Protein AF-A0A970B063-F1 (afdb_monomer_lite)

Sequence (72 aa):
MKWVSSLSTKVSLESAVNEVTQQVLSGLEGRSPDLGILFVSNTFASEYPRLLPLIAEKINIKHLIGCSGGGI

Structure (mmCIF, N/CA/C/O backbone):
data_AF-A0A970B063-F1
#
_entry.id   AF-A0A970B063-F1
#
loop_
_atom_site.group_PDB
_atom_site.id
_atom_site.type_symbol
_atom_site.label_atom_id
_atom_site.label_alt_id
_atom_site.label_comp_id
_atom_site.label_asym_id
_atom_site.label_entity_id
_atom_site.label_seq_id
_atom_site.pdbx_PDB_ins_code
_atom_site.Cartn_x
_atom_site.Cartn_y
_atom_site.Cartn_z
_atom_site.occupancy
_atom_site.B_iso_or_equiv
_atom_site.auth_seq_id
_atom_site.auth_comp_id
_atom_site.auth_asym_id
_atom_site.auth_atom_id
_atom_site.pdbx_PDB_model_num
ATOM 1 N N . MET A 1 1 ? -19.842 11.393 7.739 1.00 81.25 1 MET A N 1
ATOM 2 C CA . MET A 1 1 ? -18.905 10.772 6.775 1.00 81.25 1 MET A CA 1
ATOM 3 C C . MET A 1 1 ? -17.562 11.478 6.918 1.00 81.25 1 MET A C 1
ATOM 5 O O . MET A 1 1 ? -17.581 12.699 7.004 1.00 81.25 1 MET A O 1
ATOM 9 N N . LYS A 1 2 ? -16.437 10.756 7.029 1.00 92.56 2 LYS A N 1
ATOM 10 C CA . LYS A 1 2 ? -15.091 11.355 7.089 1.00 92.56 2 LYS A CA 1
ATOM 11 C C . LYS A 1 2 ? -14.285 10.897 5.883 1.00 92.56 2 LYS A C 1
ATOM 13 O O . LYS A 1 2 ? -14.318 9.719 5.551 1.00 92.56 2 LYS A O 1
ATOM 18 N N . TRP A 1 3 ? -13.598 11.835 5.250 1.00 95.25 3 TRP A N 1
ATOM 19 C CA . TRP A 1 3 ? -12.772 11.607 4.074 1.00 95.25 3 TRP A CA 1
ATOM 20 C C . TRP A 1 3 ? -11.374 12.156 4.335 1.00 95.25 3 TRP A C 1
ATOM 22 O O . TRP A 1 3 ? -11.238 13.226 4.929 1.00 95.25 3 TRP A O 1
ATOM 32 N N . VAL A 1 4 ? -10.353 11.419 3.905 1.00 97.25 4 VAL A N 1
ATOM 33 C CA . VAL A 1 4 ? -8.944 11.799 4.027 1.00 97.25 4 VAL A CA 1
ATOM 34 C C . VAL A 1 4 ? -8.235 11.385 2.746 1.00 97.25 4 VAL A C 1
ATOM 36 O O . VAL A 1 4 ? -8.493 10.308 2.215 1.00 97.25 4 VAL A O 1
ATOM 39 N N . SER A 1 5 ? -7.334 12.232 2.266 1.00 96.56 5 SER A N 1
ATOM 40 C CA . SER A 1 5 ? -6.462 11.945 1.130 1.00 96.56 5 SER A CA 1
ATOM 41 C C . SER A 1 5 ? -5.023 12.287 1.486 1.00 96.56 5 SER A C 1
ATOM 43 O O . SER A 1 5 ? -4.776 13.272 2.179 1.00 96.56 5 SER A O 1
ATOM 45 N N . SER A 1 6 ? -4.084 11.512 0.959 1.00 97.31 6 SER A N 1
ATOM 46 C CA . SER A 1 6 ? -2.644 11.710 1.130 1.00 97.31 6 SER A CA 1
ATOM 47 C C . SER A 1 6 ? -1.928 11.438 -0.185 1.00 97.31 6 SER A C 1
ATOM 49 O O . SER A 1 6 ? -2.378 10.605 -0.973 1.00 97.31 6 SER A O 1
ATOM 51 N N . LEU A 1 7 ? -0.784 12.082 -0.385 1.00 97.19 7 LEU A N 1
ATOM 52 C CA . LEU A 1 7 ? 0.079 11.881 -1.542 1.00 97.19 7 LEU A CA 1
ATOM 53 C C . LEU A 1 7 ? 1.522 11.766 -1.059 1.00 97.19 7 LEU A C 1
ATOM 55 O O . LEU A 1 7 ? 1.962 12.573 -0.244 1.00 97.19 7 LEU A O 1
ATOM 59 N N . SER A 1 8 ? 2.255 10.794 -1.596 1.00 97.75 8 SER A N 1
ATOM 60 C CA . SER A 1 8 ? 3.690 10.652 -1.364 1.00 97.75 8 SER A CA 1
ATOM 61 C C . SER A 1 8 ? 4.471 10.868 -2.656 1.00 97.75 8 SER A C 1
ATOM 63 O O . SER A 1 8 ? 4.043 10.452 -3.732 1.00 97.75 8 SER A O 1
ATOM 65 N N . THR A 1 9 ? 5.635 11.501 -2.532 1.00 96.44 9 THR A N 1
ATOM 66 C CA . THR A 1 9 ? 6.618 11.701 -3.609 1.00 96.44 9 THR A CA 1
ATOM 67 C C . THR A 1 9 ? 7.922 10.941 -3.349 1.00 96.44 9 THR A C 1
ATOM 69 O O . THR A 1 9 ? 8.941 11.201 -3.990 1.00 96.44 9 THR A O 1
ATOM 72 N N . LYS A 1 10 ? 7.923 10.003 -2.390 1.00 97.38 10 LYS A N 1
ATOM 73 C CA . LYS A 1 10 ? 9.100 9.183 -2.079 1.00 97.38 10 LYS A CA 1
ATOM 74 C C . LYS A 1 10 ? 9.420 8.254 -3.248 1.00 97.38 10 LYS A C 1
ATOM 76 O O . LYS A 1 10 ? 8.532 7.700 -3.884 1.00 97.38 10 LYS A O 1
ATOM 81 N N . VAL A 1 11 ? 10.715 8.043 -3.475 1.00 95.12 11 VAL A N 1
ATOM 82 C CA . VAL A 1 11 ? 11.220 7.146 -4.529 1.00 95.12 11 VAL A CA 1
ATOM 83 C C . VAL A 1 11 ? 11.091 5.664 -4.178 1.00 95.12 11 VAL A C 1
ATOM 85 O O . VAL A 1 11 ? 11.083 4.831 -5.071 1.00 95.12 11 VAL A O 1
ATOM 88 N N . SER A 1 12 ? 11.011 5.327 -2.888 1.00 96.12 12 SER A N 1
ATOM 89 C CA . SER A 1 12 ? 10.826 3.954 -2.412 1.00 96.12 12 SER A CA 1
ATOM 90 C C . SER A 1 12 ? 9.343 3.671 -2.216 1.00 96.12 12 SER A C 1
ATOM 92 O O . SER A 1 12 ? 8.677 4.430 -1.505 1.00 96.12 12 SER A O 1
ATOM 94 N N . LEU A 1 13 ? 8.849 2.563 -2.782 1.00 95.81 13 LEU A N 1
ATOM 95 C CA . LEU A 1 13 ? 7.462 2.133 -2.613 1.00 95.81 13 LEU A CA 1
ATOM 96 C C . LEU A 1 13 ? 7.106 1.962 -1.135 1.00 95.81 13 LEU A C 1
ATOM 98 O O . LEU A 1 13 ? 6.079 2.452 -0.679 1.00 95.81 13 LEU A O 1
ATOM 102 N N . GLU A 1 14 ? 7.975 1.310 -0.367 1.00 96.56 14 GLU A N 1
ATOM 103 C CA . GLU A 1 14 ? 7.742 1.057 1.054 1.00 96.56 14 GLU A CA 1
ATOM 104 C C . GLU A 1 14 ? 7.709 2.359 1.863 1.00 96.56 14 GLU A C 1
ATOM 106 O O . GLU A 1 14 ? 6.837 2.553 2.711 1.00 96.56 14 GLU A O 1
ATOM 111 N N . SER A 1 15 ? 8.619 3.296 1.572 1.00 97.56 15 SER A N 1
ATOM 112 C CA . SER A 1 15 ? 8.588 4.620 2.204 1.00 97.56 15 SER A CA 1
ATOM 113 C C . SER A 1 15 ? 7.330 5.401 1.828 1.00 97.56 15 SER A C 1
ATOM 115 O O . SER A 1 15 ? 6.744 6.047 2.695 1.00 97.56 15 SER A O 1
ATOM 117 N N . ALA A 1 16 ? 6.894 5.319 0.567 1.00 97.69 16 ALA A N 1
ATOM 118 C CA . ALA A 1 16 ? 5.681 5.977 0.099 1.00 97.69 16 ALA A CA 1
ATOM 119 C C . ALA A 1 16 ? 4.428 5.407 0.772 1.00 97.69 16 ALA A C 1
ATOM 121 O O . ALA A 1 16 ? 3.615 6.170 1.289 1.00 97.69 16 ALA A O 1
ATOM 122 N N . VAL A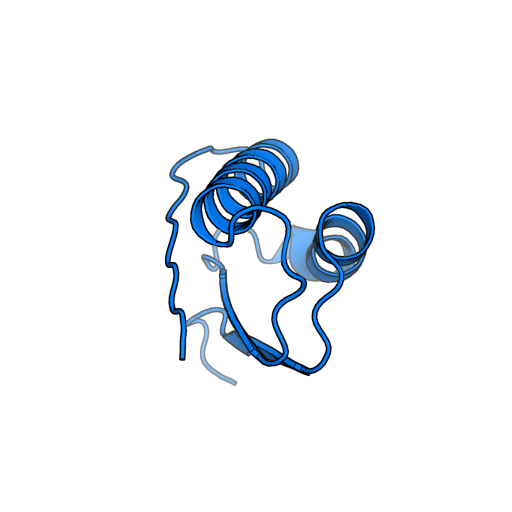 1 17 ? 4.300 4.075 0.831 1.00 97.19 17 VAL A N 1
ATOM 123 C CA . VAL A 1 17 ? 3.190 3.380 1.501 1.00 97.19 17 VAL A CA 1
ATOM 124 C C . VAL A 1 17 ? 3.153 3.723 2.990 1.00 97.19 17 VAL A C 1
ATOM 126 O O . VAL A 1 17 ? 2.086 4.038 3.518 1.00 97.19 17 VAL A O 1
ATOM 129 N N . ASN A 1 18 ? 4.302 3.724 3.671 1.00 97.69 18 ASN A N 1
ATOM 130 C CA . ASN A 1 18 ? 4.370 4.123 5.078 1.00 97.69 18 ASN A CA 1
ATOM 131 C C . ASN A 1 18 ? 3.889 5.568 5.284 1.00 97.6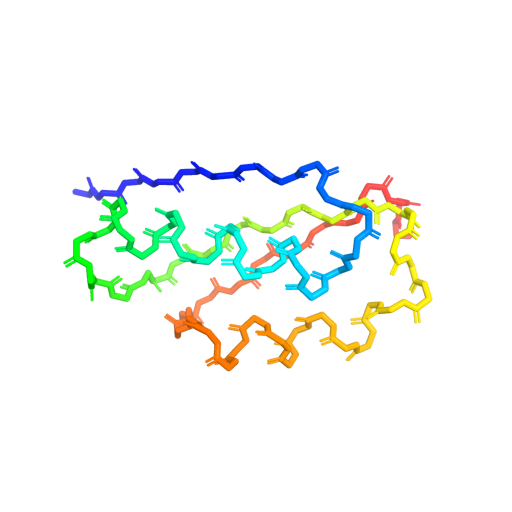9 18 ASN A C 1
ATOM 133 O O . ASN A 1 18 ? 3.074 5.816 6.169 1.00 97.69 18 ASN A O 1
ATOM 137 N N . GLU A 1 19 ? 4.344 6.510 4.455 1.00 98.19 19 GLU A N 1
ATOM 138 C CA . GLU A 1 19 ? 3.961 7.922 4.565 1.00 98.19 19 GLU A CA 1
ATOM 139 C C . GLU A 1 19 ? 2.453 8.129 4.351 1.00 98.19 19 GLU A C 1
ATOM 141 O O . GLU A 1 19 ? 1.793 8.750 5.188 1.00 98.19 19 GLU A O 1
ATOM 146 N N . VAL A 1 20 ? 1.878 7.571 3.279 1.00 97.44 20 VAL A N 1
ATOM 147 C CA . VAL A 1 20 ? 0.444 7.749 2.983 1.00 97.44 20 VAL A CA 1
ATOM 148 C C . VAL A 1 20 ? -0.449 7.078 4.023 1.00 97.44 20 VAL A C 1
ATOM 150 O O . VAL A 1 20 ? -1.427 7.672 4.470 1.00 97.44 20 VAL A O 1
ATOM 153 N N . THR A 1 21 ? -0.109 5.870 4.474 1.00 96.19 21 THR A N 1
ATOM 154 C CA . THR A 1 21 ? -0.931 5.140 5.455 1.00 96.19 21 THR A CA 1
ATOM 155 C C . THR A 1 21 ? -0.905 5.813 6.824 1.00 96.19 21 THR A C 1
ATOM 157 O O . THR A 1 21 ? -1.958 5.942 7.449 1.00 96.19 21 THR A O 1
ATOM 160 N N . GLN A 1 22 ? 0.247 6.337 7.259 1.00 96.19 22 GLN A N 1
ATOM 161 C CA . GLN A 1 22 ? 0.342 7.131 8.487 1.00 96.19 22 GLN A CA 1
ATOM 162 C C . GLN A 1 22 ? -0.504 8.408 8.414 1.00 96.19 22 GLN A C 1
ATOM 164 O O . GLN A 1 22 ? -1.261 8.695 9.344 1.00 96.19 22 GLN A O 1
ATOM 169 N N . GLN A 1 23 ? -0.420 9.155 7.309 1.00 97.19 23 GLN A N 1
ATOM 170 C CA . GLN A 1 23 ? -1.217 10.371 7.116 1.00 97.19 23 GLN A CA 1
ATOM 171 C C . GLN A 1 23 ? -2.722 10.070 7.089 1.00 97.19 23 GLN A C 1
ATOM 173 O O . GLN A 1 23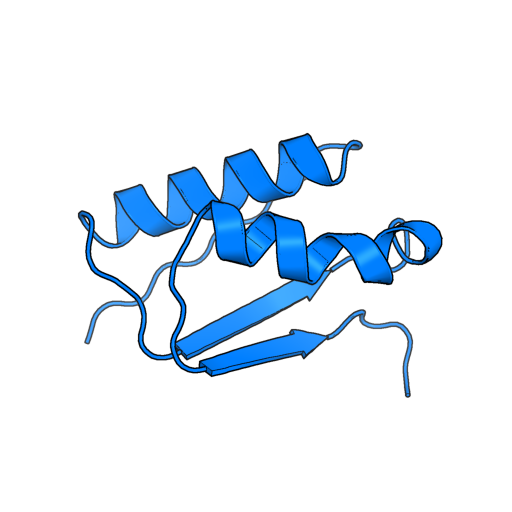 ? -3.501 10.770 7.737 1.00 97.19 23 GLN A O 1
ATOM 178 N N . VAL A 1 24 ? -3.134 9.001 6.398 1.00 96.88 24 VAL A N 1
ATOM 179 C CA . VAL A 1 24 ? -4.539 8.573 6.337 1.00 96.88 24 VAL A CA 1
ATOM 180 C C . VAL A 1 24 ? -5.054 8.164 7.714 1.00 96.88 24 VAL A C 1
ATOM 182 O O . VAL A 1 24 ? -6.103 8.650 8.129 1.00 96.88 24 VAL A O 1
ATOM 185 N N . LEU A 1 25 ? -4.325 7.322 8.451 1.00 95.19 25 LEU A N 1
ATOM 186 C CA . LEU A 1 25 ? -4.733 6.873 9.787 1.00 95.19 25 LEU A CA 1
ATOM 187 C C . LEU A 1 25 ? -4.832 8.028 10.786 1.00 95.19 25 LEU A C 1
ATOM 189 O O . LEU A 1 25 ? -5.794 8.096 11.556 1.00 95.19 25 LEU A O 1
ATOM 193 N N . SER A 1 26 ? -3.868 8.953 10.747 1.00 95.50 26 SER A N 1
ATOM 194 C CA . SER A 1 26 ? -3.897 10.168 11.562 1.00 95.50 26 SER A CA 1
ATOM 195 C C . SER A 1 26 ? -5.121 11.021 11.222 1.00 95.50 26 SER A C 1
ATOM 197 O O . SER A 1 26 ? -5.901 11.366 12.111 1.00 95.50 26 SER A O 1
ATOM 199 N N . GLY A 1 27 ? -5.363 11.269 9.932 1.00 96.12 27 GLY A N 1
ATOM 200 C CA . GLY A 1 27 ? -6.527 12.019 9.475 1.00 96.12 27 GLY A CA 1
ATOM 201 C C . GLY A 1 27 ? -7.850 11.334 9.816 1.00 96.12 27 GLY A C 1
ATOM 202 O O . GLY A 1 27 ? -8.827 12.012 10.114 1.00 96.12 27 GLY A O 1
ATOM 203 N N . LEU A 1 28 ? -7.912 10.001 9.826 1.00 95.56 28 LEU A N 1
ATOM 204 C CA . LEU A 1 28 ? -9.107 9.240 10.203 1.00 95.56 28 LEU A CA 1
ATOM 205 C C . LEU A 1 28 ? -9.312 9.141 11.724 1.00 95.56 28 LEU A C 1
ATOM 207 O O . LEU A 1 28 ? -10.353 8.635 12.152 1.00 95.56 28 LEU A O 1
ATOM 211 N N . GLU A 1 29 ? -8.383 9.671 12.529 1.00 94.25 29 GLU A N 1
ATOM 212 C CA . GLU A 1 29 ? -8.354 9.551 13.997 1.00 94.25 29 GLU A CA 1
ATOM 213 C C . GLU A 1 29 ? -8.406 8.083 14.447 1.00 94.25 29 GLU A C 1
ATOM 215 O O . GLU A 1 29 ? -9.180 7.708 15.324 1.00 94.25 29 GLU A O 1
ATOM 220 N N . GLY A 1 30 ? -7.630 7.219 13.787 1.00 83.62 30 GLY A N 1
ATOM 221 C CA . GLY A 1 30 ? -7.550 5.794 14.126 1.00 83.62 30 GLY A CA 1
ATOM 222 C C . GLY A 1 30 ? -8.753 4.947 13.692 1.00 83.62 30 GLY A C 1
ATOM 223 O O . GLY A 1 30 ? -8.795 3.754 13.989 1.00 83.62 30 GLY A O 1
ATOM 224 N N . ARG A 1 31 ? -9.724 5.512 12.964 1.00 90.56 31 ARG A N 1
ATOM 225 C CA . ARG A 1 31 ? -10.814 4.729 12.362 1.00 90.56 31 ARG A CA 1
ATOM 226 C C . ARG A 1 31 ? -10.329 3.933 11.155 1.00 90.56 31 ARG A C 1
ATOM 228 O O . ARG A 1 31 ? -9.533 4.424 10.358 1.00 90.56 31 ARG A O 1
ATOM 235 N N . SER A 1 32 ? -10.876 2.731 10.987 1.00 90.44 32 SER A N 1
ATOM 236 C CA . SER A 1 32 ? -10.680 1.935 9.771 1.00 90.44 32 SER A CA 1
ATOM 237 C C . SER A 1 32 ? -11.595 2.441 8.647 1.00 90.44 32 SER A C 1
ATOM 239 O O . SER A 1 32 ? -12.786 2.640 8.898 1.00 90.44 32 SER A O 1
ATOM 241 N N . PRO A 1 33 ? -11.082 2.671 7.427 1.00 94.62 33 PRO A N 1
ATOM 242 C CA . PRO A 1 33 ? -11.904 3.083 6.293 1.00 94.62 33 PRO A CA 1
ATOM 243 C C . PRO A 1 33 ? -12.695 1.912 5.686 1.00 94.62 33 PRO A C 1
ATOM 245 O O . PRO A 1 33 ? -12.163 0.829 5.435 1.00 94.62 33 PRO A O 1
ATOM 248 N N . ASP A 1 34 ? -13.963 2.160 5.355 1.00 95.50 34 ASP A N 1
ATOM 249 C CA . ASP A 1 34 ? -14.791 1.215 4.593 1.00 95.50 34 ASP A CA 1
ATOM 250 C C . ASP A 1 34 ? -14.434 1.184 3.095 1.00 95.50 34 ASP A C 1
ATOM 252 O O . ASP A 1 34 ? -14.645 0.175 2.423 1.00 95.50 34 ASP A O 1
ATOM 256 N N . LEU A 1 35 ? -13.891 2.284 2.564 1.00 95.88 35 LEU A N 1
ATOM 257 C CA . LEU A 1 35 ? -13.520 2.444 1.159 1.00 95.88 35 LEU A CA 1
ATOM 258 C C . LEU A 1 35 ? -12.180 3.176 1.041 1.00 95.88 35 LEU A C 1
ATOM 260 O O . LEU A 1 35 ? -12.002 4.248 1.617 1.00 95.88 35 LEU A O 1
ATOM 264 N N . GLY A 1 36 ? -11.266 2.614 0.256 1.00 96.06 36 GLY A N 1
ATOM 265 C CA . GLY A 1 36 ? -10.009 3.225 -0.150 1.00 96.06 36 GLY A CA 1
ATOM 266 C C . GLY A 1 36 ? -9.924 3.341 -1.668 1.00 96.06 36 GLY A C 1
ATOM 267 O O . GLY A 1 36 ? -10.298 2.420 -2.396 1.00 96.06 36 GLY A O 1
ATOM 268 N N . ILE A 1 37 ? -9.403 4.472 -2.136 1.00 96.19 37 ILE A N 1
ATOM 269 C CA . ILE A 1 37 ? -9.062 4.698 -3.542 1.00 96.19 37 ILE A CA 1
ATOM 270 C C . ILE A 1 37 ? -7.553 4.903 -3.610 1.00 96.19 37 ILE A C 1
ATOM 272 O O . ILE A 1 37 ? -7.018 5.798 -2.957 1.00 96.19 37 ILE A O 1
ATOM 276 N N . LEU A 1 38 ? -6.874 4.060 -4.380 1.00 95.38 38 LEU A N 1
ATOM 277 C CA . LEU A 1 38 ? -5.426 4.069 -4.528 1.00 95.38 38 LEU A CA 1
ATOM 278 C C . LEU A 1 38 ? -5.049 4.415 -5.963 1.00 95.38 38 LEU A C 1
ATOM 280 O O . LEU A 1 38 ? -5.472 3.750 -6.906 1.00 95.38 38 LEU A O 1
ATOM 284 N N . PHE A 1 39 ? -4.187 5.412 -6.112 1.00 94.88 39 PHE A N 1
ATOM 285 C CA . PHE A 1 39 ? -3.468 5.645 -7.353 1.00 94.88 39 PHE A CA 1
ATOM 286 C C . PHE A 1 39 ? -1.985 5.365 -7.129 1.00 94.88 39 PHE A C 1
ATOM 288 O O . PHE A 1 39 ? -1.389 5.914 -6.202 1.00 94.88 39 PHE A O 1
ATOM 295 N N . VAL A 1 40 ? -1.389 4.518 -7.966 1.00 93.94 40 VAL A N 1
ATOM 296 C CA . VAL A 1 40 ? 0.047 4.224 -7.927 1.00 93.94 40 VAL A CA 1
ATOM 297 C C . VAL A 1 40 ? 0.689 4.609 -9.252 1.00 93.94 40 VAL A C 1
ATOM 299 O O . VAL A 1 40 ? 0.199 4.265 -10.317 1.00 93.94 40 VAL A O 1
ATOM 302 N N . SER A 1 41 ? 1.808 5.324 -9.200 1.00 92.50 41 SER A N 1
ATOM 303 C CA . SER A 1 41 ? 2.561 5.663 -10.410 1.00 92.50 41 SER A CA 1
ATOM 304 C C . SER A 1 41 ? 3.034 4.403 -11.151 1.00 92.50 41 SER A C 1
ATOM 306 O O . SER A 1 41 ? 3.448 3.418 -10.530 1.00 92.50 41 SER A O 1
ATOM 308 N N . ASN A 1 42 ? 3.063 4.457 -12.486 1.00 90.94 42 ASN A N 1
ATOM 309 C CA . ASN A 1 42 ? 3.650 3.404 -13.324 1.00 90.94 42 ASN A CA 1
ATOM 310 C C . ASN A 1 42 ? 5.162 3.217 -13.096 1.00 90.94 42 ASN A C 1
ATOM 312 O O . ASN A 1 42 ? 5.723 2.184 -13.447 1.00 90.94 42 ASN A O 1
ATOM 316 N N . THR A 1 43 ? 5.831 4.168 -12.435 1.00 91.75 43 THR A N 1
ATOM 317 C CA . THR A 1 43 ? 7.234 4.014 -12.006 1.00 91.75 43 THR A CA 1
ATOM 318 C C . THR A 1 43 ? 7.445 2.847 -11.039 1.00 91.75 43 THR A C 1
ATOM 320 O O . THR A 1 43 ? 8.556 2.339 -10.952 1.00 91.75 43 THR A O 1
ATOM 323 N N . PHE A 1 44 ? 6.394 2.402 -10.341 1.00 92.94 44 PHE A N 1
ATOM 324 C CA . PHE A 1 44 ? 6.432 1.264 -9.417 1.00 92.94 44 PHE A CA 1
ATOM 325 C C . PHE A 1 44 ? 5.919 -0.046 -10.036 1.00 92.94 44 PHE A C 1
ATOM 327 O O . PHE A 1 44 ? 5.649 -0.992 -9.302 1.00 92.94 44 PHE A O 1
ATOM 334 N N . ALA A 1 45 ? 5.757 -0.126 -11.364 1.00 92.19 45 ALA A N 1
ATOM 335 C CA . ALA A 1 45 ? 5.119 -1.267 -12.032 1.00 92.19 45 ALA A CA 1
ATOM 336 C C . ALA A 1 45 ? 5.734 -2.631 -11.677 1.00 92.19 45 ALA A C 1
ATOM 338 O O . ALA A 1 45 ? 5.009 -3.594 -11.431 1.00 92.19 45 ALA A O 1
ATOM 339 N N . SER A 1 46 ? 7.063 -2.711 -11.581 1.00 93.00 46 SER A N 1
ATOM 340 C CA . SER A 1 46 ? 7.773 -3.936 -11.184 1.00 93.00 46 SER A CA 1
ATOM 341 C C . SER A 1 46 ? 7.489 -4.370 -9.740 1.00 93.00 46 SER A C 1
ATOM 343 O O . SER A 1 46 ? 7.699 -5.529 -9.391 1.00 93.00 46 SER A O 1
ATOM 345 N N . GLU A 1 47 ? 6.992 -3.463 -8.899 1.00 93.69 47 GLU A N 1
ATOM 346 C CA . GLU A 1 47 ? 6.727 -3.685 -7.480 1.00 93.69 47 GLU A CA 1
ATOM 347 C C . GLU A 1 47 ? 5.236 -3.872 -7.157 1.00 93.69 47 GLU A C 1
ATOM 349 O O . GLU A 1 47 ? 4.892 -4.161 -6.009 1.00 93.69 47 GLU A O 1
ATOM 354 N N . TYR A 1 48 ? 4.336 -3.779 -8.142 1.00 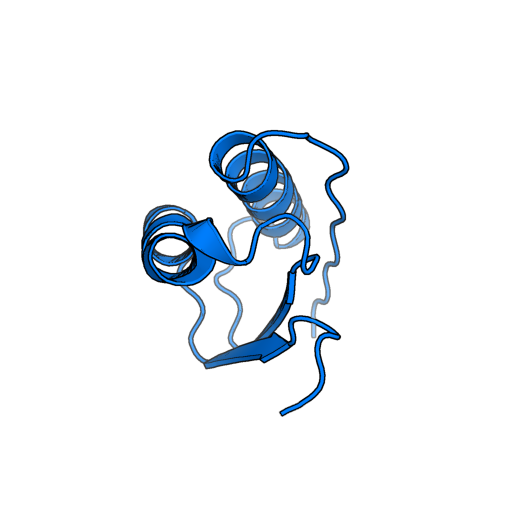91.81 48 TYR A N 1
ATOM 355 C CA . TYR A 1 48 ? 2.890 -3.959 -7.938 1.00 91.81 48 TYR A CA 1
ATOM 356 C C . TYR A 1 48 ? 2.501 -5.240 -7.193 1.00 91.81 48 TYR A C 1
ATOM 358 O O . TYR A 1 48 ? 1.647 -5.146 -6.307 1.00 91.81 48 TYR A O 1
ATOM 366 N N . PRO A 1 49 ? 3.134 -6.408 -7.435 1.00 92.00 49 PRO A N 1
ATOM 367 C CA . PRO A 1 49 ? 2.827 -7.615 -6.668 1.00 92.00 49 PRO A CA 1
ATOM 368 C C . PRO A 1 49 ? 3.033 -7.457 -5.153 1.00 92.00 49 PRO A C 1
ATOM 370 O O . PRO A 1 49 ? 2.400 -8.158 -4.368 1.00 92.00 49 PRO A O 1
ATOM 373 N N . ARG A 1 50 ? 3.904 -6.532 -4.729 1.00 94.38 50 ARG A N 1
ATOM 374 C CA . ARG A 1 50 ? 4.223 -6.259 -3.319 1.00 94.38 50 ARG A CA 1
ATOM 375 C C . ARG A 1 50 ? 3.380 -5.133 -2.716 1.00 94.38 50 ARG A C 1
ATOM 377 O O . ARG A 1 50 ? 3.290 -5.044 -1.497 1.00 94.38 50 ARG A O 1
ATOM 384 N N . LEU A 1 51 ? 2.739 -4.298 -3.535 1.00 94.50 51 LEU A N 1
ATOM 385 C CA . LEU A 1 51 ? 2.000 -3.117 -3.080 1.00 94.50 51 LEU A CA 1
ATOM 386 C C . LEU A 1 51 ? 0.810 -3.458 -2.175 1.00 94.50 51 LEU A C 1
ATOM 388 O O . LEU A 1 51 ? 0.681 -2.890 -1.093 1.00 94.50 51 LEU A O 1
ATOM 392 N N . LEU A 1 52 ? -0.065 -4.370 -2.610 1.00 93.12 52 LEU A N 1
ATOM 393 C CA . LEU A 1 52 ? -1.256 -4.725 -1.832 1.00 93.12 52 LEU A CA 1
ATOM 394 C C . LEU A 1 52 ? -0.902 -5.365 -0.477 1.00 93.12 52 LEU A C 1
ATOM 396 O O . LEU A 1 52 ? -1.467 -4.918 0.522 1.00 93.12 52 LEU A O 1
ATOM 400 N N . PRO A 1 53 ? 0.052 -6.319 -0.397 1.00 94.69 53 PRO A N 1
ATOM 401 C CA . PRO A 1 53 ? 0.557 -6.804 0.887 1.00 94.69 53 PRO A CA 1
ATOM 402 C C . PRO A 1 53 ? 1.065 -5.680 1.801 1.00 94.69 53 PRO A C 1
ATOM 404 O O . PRO A 1 53 ? 0.642 -5.599 2.951 1.00 94.69 53 PRO A O 1
ATOM 407 N N . LEU A 1 54 ? 1.887 -4.761 1.277 1.00 96.31 54 LEU A N 1
ATOM 408 C CA . LEU A 1 54 ? 2.433 -3.645 2.059 1.00 96.31 54 LEU A CA 1
ATOM 409 C C . LEU A 1 54 ? 1.344 -2.719 2.618 1.00 96.31 54 LEU A C 1
ATOM 411 O O . LEU A 1 54 ? 1.477 -2.223 3.731 1.00 96.31 54 LEU A O 1
ATOM 415 N N . ILE A 1 55 ? 0.266 -2.468 1.871 1.00 95.56 55 ILE A N 1
ATOM 416 C CA . ILE A 1 55 ? -0.859 -1.657 2.365 1.00 95.56 55 ILE A CA 1
ATOM 417 C C . ILE A 1 55 ? -1.631 -2.408 3.452 1.00 95.56 55 ILE A C 1
ATOM 419 O O . ILE A 1 55 ? -1.939 -1.821 4.490 1.00 95.56 55 ILE A O 1
ATOM 423 N N . ALA A 1 56 ? -1.918 -3.695 3.236 1.00 94.00 56 ALA A N 1
ATOM 424 C CA . ALA A 1 56 ? -2.684 -4.518 4.170 1.00 94.00 56 ALA A CA 1
ATOM 425 C C . ALA A 1 56 ? -1.994 -4.665 5.539 1.00 94.00 56 ALA A C 1
ATOM 427 O O . ALA A 1 56 ? -2.671 -4.736 6.561 1.00 94.00 56 ALA A O 1
ATOM 428 N N . GLU A 1 57 ? -0.658 -4.644 5.576 1.00 96.00 57 GLU A N 1
ATOM 429 C CA . GLU A 1 57 ? 0.122 -4.622 6.822 1.00 96.00 57 GLU A CA 1
ATOM 430 C C . GLU A 1 57 ? -0.041 -3.323 7.628 1.00 96.00 57 GLU A C 1
ATOM 432 O O . GLU A 1 57 ? 0.196 -3.311 8.837 1.00 96.00 57 GLU A O 1
ATOM 437 N N . LYS A 1 58 ? -0.405 -2.213 6.978 1.00 94.38 58 LYS A N 1
ATOM 438 C CA . LYS A 1 58 ? -0.402 -0.871 7.584 1.00 94.38 58 LYS A CA 1
ATOM 439 C C . LYS A 1 58 ? -1.795 -0.359 7.904 1.00 94.38 58 LYS A C 1
ATOM 441 O O . LYS A 1 58 ? -1.958 0.385 8.867 1.00 94.38 58 LYS A O 1
ATOM 446 N N . ILE A 1 59 ? -2.793 -0.713 7.099 1.00 94.00 59 ILE A N 1
ATOM 447 C CA . ILE A 1 59 ? -4.158 -0.218 7.250 1.00 94.00 59 ILE A CA 1
ATOM 448 C C . ILE A 1 59 ? -5.168 -1.276 6.805 1.00 94.00 59 ILE A C 1
ATOM 450 O O . ILE A 1 59 ? -5.086 -1.832 5.713 1.00 94.00 59 ILE A O 1
ATOM 454 N N . ASN A 1 60 ? -6.166 -1.522 7.653 1.00 94.12 60 ASN A N 1
ATOM 455 C CA . ASN A 1 60 ? -7.287 -2.385 7.310 1.00 94.12 60 ASN A CA 1
ATOM 456 C C . ASN A 1 60 ? -8.342 -1.581 6.537 1.00 94.12 60 ASN A C 1
ATOM 458 O O . ASN A 1 60 ? -8.965 -0.681 7.102 1.00 94.12 60 ASN A O 1
ATOM 462 N N . ILE A 1 61 ? -8.536 -1.902 5.257 1.00 95.56 61 ILE A N 1
ATOM 463 C CA . ILE A 1 61 ? -9.500 -1.246 4.364 1.00 95.56 61 ILE A CA 1
ATOM 464 C C . ILE A 1 61 ? -10.479 -2.304 3.866 1.00 95.56 61 ILE A C 1
ATOM 466 O O . ILE A 1 61 ? -10.064 -3.299 3.277 1.00 95.56 61 ILE A O 1
ATOM 470 N N . LYS A 1 62 ? -11.782 -2.086 4.059 1.00 94.62 62 LYS A N 1
ATOM 471 C CA . LYS A 1 62 ? -12.797 -3.082 3.678 1.00 94.62 62 LYS A CA 1
ATOM 472 C C . LYS A 1 62 ? -12.915 -3.261 2.159 1.00 94.62 62 LYS A C 1
ATOM 474 O O . LYS A 1 62 ? -13.014 -4.386 1.675 1.00 94.62 62 LYS A O 1
ATOM 479 N N . HIS A 1 63 ? -12.898 -2.161 1.409 1.00 95.88 63 HIS A N 1
ATOM 480 C CA . HIS A 1 63 ? -12.920 -2.167 -0.052 1.00 95.88 63 HIS A CA 1
ATOM 481 C C . HIS A 1 63 ? -11.823 -1.249 -0.585 1.00 95.88 63 HIS A C 1
ATOM 483 O O . HIS A 1 63 ? -11.822 -0.060 -0.282 1.00 95.88 63 HIS A O 1
ATOM 489 N N . LEU A 1 64 ? -10.897 -1.779 -1.384 1.00 95.38 64 LEU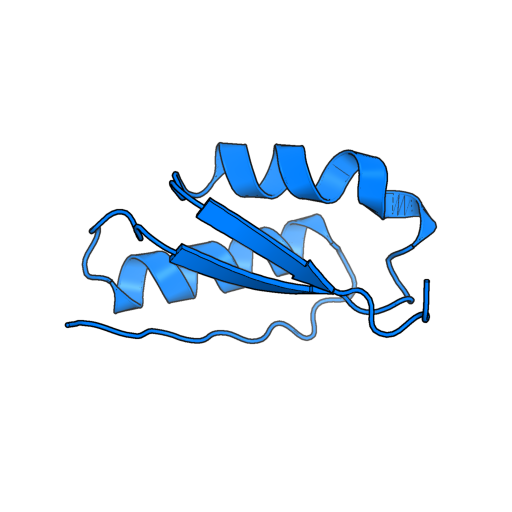 A N 1
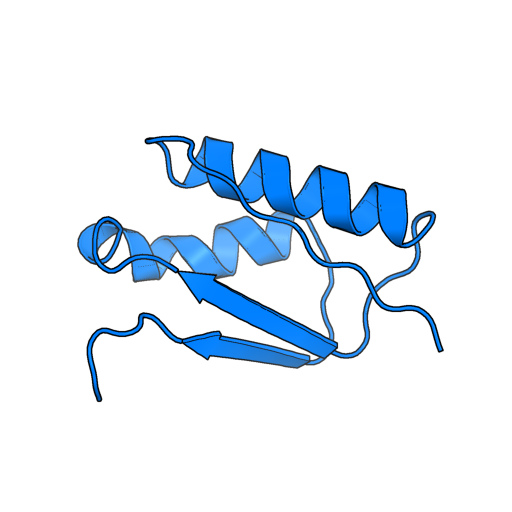ATOM 490 C CA . LEU A 1 64 ? -9.813 -1.007 -1.989 1.00 95.38 64 LEU A CA 1
ATOM 491 C C . LEU A 1 64 ? -9.919 -1.078 -3.512 1.00 95.38 64 LEU A C 1
ATOM 493 O O . LEU A 1 64 ? -9.906 -2.165 -4.084 1.00 95.38 64 LEU A O 1
ATOM 497 N N . ILE A 1 65 ? -10.009 0.081 -4.160 1.00 94.31 65 ILE A N 1
ATOM 498 C CA . ILE A 1 65 ? -10.025 0.208 -5.620 1.00 94.31 65 ILE A CA 1
ATOM 499 C C . ILE A 1 65 ? -8.732 0.901 -6.042 1.00 94.31 65 ILE A C 1
ATOM 501 O O . ILE A 1 65 ? -8.443 2.007 -5.587 1.00 94.31 65 ILE A O 1
ATOM 505 N N . GLY A 1 66 ? -7.946 0.236 -6.889 1.00 91.19 66 GLY A N 1
ATOM 506 C CA . GLY A 1 66 ? -6.643 0.714 -7.346 1.00 91.19 66 GLY A CA 1
ATOM 507 C C . GLY A 1 66 ? -6.621 1.065 -8.833 1.00 91.19 66 GLY A C 1
ATOM 508 O O . GLY A 1 66 ? -7.267 0.396 -9.636 1.00 91.19 66 GLY A O 1
ATOM 509 N N . CYS A 1 67 ? -5.840 2.079 -9.206 1.00 89.94 67 CYS A N 1
ATOM 510 C CA . CYS A 1 67 ? -5.506 2.407 -10.591 1.00 89.94 67 CYS A CA 1
ATOM 511 C C . CYS A 1 67 ? -4.021 2.785 -10.707 1.00 89.94 67 CYS A C 1
ATOM 513 O O . CYS A 1 67 ? -3.481 3.472 -9.841 1.00 89.94 67 CYS A O 1
ATOM 515 N N . SER A 1 68 ? -3.360 2.349 -11.779 1.00 84.31 68 SER A N 1
ATOM 516 C CA . SER A 1 68 ? -1.950 2.658 -12.063 1.00 84.31 68 SER A CA 1
ATOM 517 C C . SER A 1 68 ? -1.743 3.764 -13.106 1.00 84.31 68 SER A C 1
ATOM 519 O O . SER A 1 68 ? -0.613 4.133 -13.420 1.00 84.31 68 SER A O 1
ATOM 521 N N . GLY A 1 69 ? -2.827 4.254 -13.720 1.00 75.12 69 GLY A N 1
ATOM 522 C CA . GLY A 1 69 ? -2.763 5.188 -14.849 1.00 75.12 69 GLY A CA 1
ATOM 523 C C . GLY A 1 69 ? -2.099 4.624 -16.115 1.00 75.12 69 GLY A C 1
ATOM 524 O O . GLY A 1 69 ? -1.896 5.377 -17.061 1.00 75.12 69 GLY A O 1
ATOM 525 N N . GLY A 1 70 ? -1.768 3.326 -16.152 1.00 67.94 70 GLY A N 1
ATOM 526 C CA . GLY A 1 70 ? -1.098 2.666 -17.280 1.00 67.94 70 GLY A CA 1
ATOM 527 C C . GLY A 1 70 ? -2.021 2.215 -18.419 1.00 67.94 70 GLY A C 1
ATOM 528 O O . GLY A 1 70 ? -1.527 1.712 -19.422 1.00 67.94 70 GLY A O 1
ATOM 529 N N . GLY A 1 71 ? -3.339 2.400 -18.277 1.00 60.22 71 GLY A N 1
ATOM 530 C CA . GLY A 1 71 ? -4.332 1.714 -19.111 1.00 60.22 71 GLY A CA 1
ATOM 531 C C . GLY A 1 71 ? -4.484 0.240 -18.706 1.00 60.22 71 GLY A C 1
ATOM 532 O O . GLY A 1 71 ? -3.600 -0.316 -18.055 1.00 60.22 71 GLY A O 1
ATOM 533 N N . ILE A 1 72 ? -5.634 -0.361 -19.022 1.00 48.44 72 ILE A N 1
ATOM 534 C CA . ILE A 1 72 ? -5.850 -1.818 -18.944 1.00 48.44 72 ILE A CA 1
ATOM 535 C C . ILE A 1 72 ? -5.641 -2.388 -20.341 1.00 48.44 72 ILE A C 1
ATOM 537 O O . ILE A 1 72 ? -6.166 -1.753 -21.285 1.00 48.44 72 ILE A O 1
#

Radius of gyration: 11.91 Å; chains: 1; bounding box: 30×20×33 Å

Foldseek 3Di:
DFDDFDADPDPDLLVRLQRGLVRRCVSVVNDAEQEEEEEAECSCVVVVVVNVVSNVVRGDYNYYDYDHVPDD

pLDDT: mean 92.68, std 8.18, range [48.44, 98.19]

Secondary structure (DSSP, 8-state):
----------SSHHHHHHHHHHHHHHHTTTPPPSEEEEE--GGGGGGHHHHHHHHHTT---SEEEEE-SS--